Protein AF-A0A1L5L4V0-F1 (afdb_monomer_lite)

Secondary structure (DSSP, 8-state):
--EEEEEEEEEEE-SSEEEEEEEEEEEEE---TTS---EEEEEEEEEEEPPPEE--BSSSS-B-GGG--

Sequence (69 aa):
MDKETLLTVGIDLGTSTTQLILSELTVENFASAFTVPRIEISDKKVIYRSDIIFTPLINQVEIDENKIK

Structure (mmCIF, N/CA/C/O backbone):
data_AF-A0A1L5L4V0-F1
#
_entry.id   AF-A0A1L5L4V0-F1
#
loop_
_atom_site.group_PDB
_atom_site.id
_atom_site.type_symbol
_atom_site.label_atom_id
_atom_site.label_alt_id
_atom_site.label_comp_id
_atom_site.label_asym_id
_atom_site.label_entity_id
_atom_site.label_seq_id
_atom_site.pdbx_PDB_ins_code
_atom_site.Cartn_x
_atom_site.Cartn_y
_atom_site.Cartn_z
_atom_site.occupancy
_atom_site.B_iso_or_equiv
_atom_site.auth_seq_id
_atom_site.auth_comp_id
_atom_site.auth_asym_id
_atom_site.auth_atom_id
_atom_site.pdbx_PDB_model_num
ATOM 1 N N . MET A 1 1 ? -17.294 4.628 21.655 1.00 63.03 1 MET A N 1
ATOM 2 C CA . MET A 1 1 ? -16.032 4.208 21.019 1.00 63.03 1 MET A CA 1
ATOM 3 C C . MET A 1 1 ? -16.060 4.810 19.642 1.00 63.03 1 MET A C 1
ATOM 5 O O . MET A 1 1 ? -16.954 4.468 18.875 1.00 63.03 1 MET A O 1
ATOM 9 N N . ASP A 1 2 ? -15.176 5.766 19.394 1.00 77.19 2 ASP A N 1
ATOM 10 C CA . ASP A 1 2 ? -15.099 6.421 18.095 1.00 77.19 2 ASP A CA 1
ATOM 11 C C . ASP A 1 2 ? -14.410 5.460 17.129 1.00 77.19 2 ASP A C 1
ATOM 13 O O . ASP A 1 2 ? -13.289 5.008 17.380 1.00 77.19 2 ASP A O 1
ATOM 17 N N . LYS A 1 3 ? -15.143 5.095 16.076 1.00 86.88 3 LYS A N 1
ATOM 18 C CA . LYS A 1 3 ? -14.709 4.203 15.006 1.00 86.88 3 LYS A CA 1
ATOM 19 C C . LYS A 1 3 ? -14.814 4.978 13.706 1.00 86.88 3 LYS A C 1
ATOM 21 O O . LYS A 1 3 ? -15.906 5.389 13.317 1.00 86.88 3 LYS A O 1
ATOM 26 N N . GLU A 1 4 ? -13.681 5.178 13.059 1.00 93.62 4 GLU A N 1
ATOM 27 C CA . GLU A 1 4 ? -13.578 5.878 11.787 1.00 93.62 4 GLU A CA 1
ATOM 28 C C . GLU A 1 4 ? -13.164 4.887 10.704 1.00 93.62 4 GLU A C 1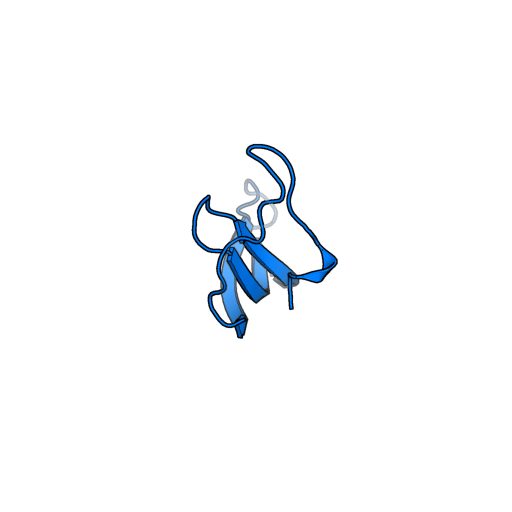
ATOM 30 O O . GLU A 1 4 ? -12.341 4.001 10.934 1.00 93.62 4 GLU A O 1
ATOM 35 N N . THR A 1 5 ? -13.749 5.010 9.516 1.00 95.75 5 THR A N 1
ATOM 36 C CA . THR A 1 5 ? -13.359 4.209 8.356 1.00 95.75 5 THR A CA 1
ATOM 37 C C . THR A 1 5 ? -12.739 5.119 7.313 1.00 95.75 5 THR A C 1
ATOM 39 O O . THR A 1 5 ? -13.343 6.101 6.892 1.00 95.75 5 THR A O 1
ATOM 42 N N . LEU A 1 6 ? -11.530 4.767 6.891 1.00 96.62 6 LEU A N 1
ATOM 43 C CA . LEU A 1 6 ? -10.733 5.505 5.927 1.00 96.62 6 LEU A CA 1
ATOM 44 C C . LEU A 1 6 ? -10.636 4.698 4.637 1.00 96.62 6 LEU A C 1
ATOM 46 O O . LEU A 1 6 ? -10.210 3.541 4.655 1.00 96.62 6 LEU A O 1
ATOM 50 N N . LEU A 1 7 ? -10.978 5.318 3.508 1.00 97.56 7 LEU A N 1
ATOM 51 C CA . LEU A 1 7 ? -10.639 4.770 2.200 1.00 97.56 7 LEU A CA 1
ATOM 52 C C . LEU A 1 7 ? -9.180 5.113 1.895 1.00 97.56 7 LEU A C 1
ATOM 54 O O . LEU A 1 7 ? -8.784 6.276 1.905 1.00 97.56 7 LEU A O 1
ATOM 58 N N . THR A 1 8 ? -8.377 4.089 1.639 1.00 96.69 8 THR A N 1
ATOM 59 C CA . THR A 1 8 ? -6.924 4.200 1.510 1.00 96.69 8 THR A CA 1
ATOM 60 C C . THR A 1 8 ? -6.438 3.591 0.209 1.00 96.69 8 THR A C 1
ATOM 62 O O . THR A 1 8 ? -7.028 2.641 -0.310 1.00 96.69 8 THR A O 1
ATOM 65 N N . VAL A 1 9 ? -5.322 4.124 -0.285 1.00 96.94 9 VAL A N 1
ATOM 66 C CA . VAL A 1 9 ? -4.544 3.550 -1.378 1.00 96.94 9 VAL A CA 1
ATOM 67 C C . VAL A 1 9 ? -3.137 3.239 -0.876 1.00 96.94 9 VAL A C 1
ATOM 69 O O . VAL A 1 9 ? -2.468 4.092 -0.300 1.00 96.94 9 VAL A O 1
ATOM 72 N N . GLY A 1 10 ? -2.701 1.999 -1.066 1.00 95.69 10 GLY A N 1
ATOM 73 C CA . GLY A 1 10 ? -1.312 1.587 -0.921 1.00 95.69 10 GLY A CA 1
ATOM 74 C C . GLY A 1 10 ? -0.680 1.495 -2.300 1.00 95.69 10 GLY A C 1
ATOM 75 O O . GLY A 1 10 ? -1.196 0.772 -3.150 1.00 95.69 10 GLY A O 1
ATOM 76 N N . ILE A 1 11 ? 0.414 2.219 -2.514 1.00 94.25 11 ILE A N 1
ATOM 77 C CA . ILE A 1 11 ? 1.191 2.180 -3.753 1.00 94.25 11 ILE A CA 1
ATOM 78 C C . ILE A 1 11 ? 2.569 1.627 -3.397 1.00 94.25 11 ILE A C 1
ATOM 80 O O . ILE A 1 11 ? 3.282 2.223 -2.592 1.00 94.25 11 ILE A O 1
ATOM 84 N N . ASP A 1 12 ? 2.915 0.480 -3.970 1.00 94.56 12 ASP A N 1
ATOM 85 C CA . ASP A 1 12 ? 4.238 -0.128 -3.864 1.00 94.56 12 ASP A CA 1
ATOM 86 C C . ASP A 1 12 ? 4.987 0.108 -5.178 1.00 94.56 12 ASP A C 1
ATOM 88 O O . ASP A 1 12 ? 4.560 -0.372 -6.229 1.00 94.56 12 ASP A O 1
ATOM 92 N N . LEU A 1 13 ? 6.060 0.900 -5.122 1.00 91.69 13 LEU A N 1
ATOM 93 C CA . LEU A 1 13 ? 6.883 1.289 -6.269 1.00 91.69 13 LEU A CA 1
ATOM 94 C C . LEU A 1 13 ? 8.310 0.777 -6.069 1.00 91.69 13 LEU A C 1
ATOM 96 O O . LEU A 1 13 ? 9.137 1.428 -5.431 1.00 91.69 13 LEU A O 1
ATOM 100 N N . GLY A 1 14 ? 8.611 -0.388 -6.638 1.00 91.88 14 GLY A N 1
ATOM 101 C CA . GLY A 1 14 ? 9.971 -0.908 -6.734 1.00 91.88 14 GLY A CA 1
ATOM 102 C C . GLY A 1 14 ? 10.663 -0.496 -8.034 1.00 91.88 14 GLY A C 1
ATOM 103 O O . GLY A 1 14 ? 10.041 0.020 -8.959 1.00 91.88 14 GLY A O 1
ATOM 104 N N . THR A 1 15 ? 11.957 -0.794 -8.164 1.00 91.50 15 THR A N 1
ATOM 105 C CA . THR A 1 15 ? 12.689 -0.606 -9.434 1.00 91.50 15 THR A CA 1
ATOM 106 C C . THR A 1 15 ? 12.189 -1.544 -10.535 1.00 91.50 15 THR A C 1
ATOM 108 O O . THR A 1 15 ? 12.234 -1.200 -11.711 1.00 91.50 15 THR A O 1
ATOM 111 N N . SER A 1 16 ? 11.720 -2.737 -10.165 1.00 93.12 16 SER A N 1
ATOM 112 C CA . SER A 1 16 ? 11.249 -3.739 -11.124 1.00 93.12 16 SER A CA 1
ATOM 113 C C . SER A 1 16 ? 9.737 -3.771 -11.234 1.00 93.12 16 SER A C 1
ATOM 115 O O . SER A 1 16 ? 9.229 -3.876 -12.343 1.00 93.12 16 SER A O 1
ATOM 117 N N . THR A 1 17 ? 9.021 -3.698 -10.115 1.00 95.56 17 THR A N 1
ATOM 118 C CA . THR A 1 17 ? 7.577 -3.933 -10.080 1.00 95.56 17 THR A CA 1
ATOM 119 C C . THR A 1 17 ? 6.828 -2.837 -9.347 1.00 95.56 17 THR A C 1
ATOM 121 O O . THR A 1 17 ? 7.311 -2.313 -8.344 1.00 95.56 17 THR A O 1
ATOM 124 N N . THR A 1 18 ? 5.624 -2.550 -9.828 1.00 95.12 18 THR A N 1
ATOM 125 C CA . THR A 1 18 ? 4.672 -1.620 -9.225 1.00 95.12 18 THR A CA 1
ATOM 126 C C . THR A 1 18 ? 3.360 -2.343 -8.932 1.00 95.12 18 THR A C 1
ATOM 128 O O . THR A 1 18 ? 2.896 -3.140 -9.751 1.00 95.12 18 THR A O 1
ATOM 131 N N . GLN A 1 19 ? 2.754 -2.063 -7.776 1.00 95.69 19 GLN A N 1
ATOM 132 C CA . GLN A 1 19 ? 1.430 -2.563 -7.405 1.00 95.69 19 GLN A CA 1
ATOM 133 C C . GLN A 1 19 ? 0.618 -1.500 -6.658 1.00 95.69 19 GLN A C 1
ATOM 135 O O . GLN A 1 19 ? 1.153 -0.721 -5.871 1.00 95.69 19 GLN A O 1
ATOM 140 N N . LEU A 1 20 ? -0.700 -1.518 -6.861 1.00 95.12 20 LEU A N 1
ATOM 141 C CA . LEU A 1 20 ? -1.664 -0.696 -6.143 1.00 95.12 20 LEU A CA 1
ATOM 142 C C . LEU A 1 20 ? -2.675 -1.563 -5.383 1.00 95.12 20 LEU A C 1
ATOM 144 O O . LEU A 1 20 ? -3.145 -2.597 -5.863 1.00 95.12 20 LEU A O 1
ATOM 148 N N . ILE A 1 21 ? -3.043 -1.121 -4.182 1.00 97.12 21 ILE A N 1
ATOM 149 C CA . ILE A 1 21 ? -4.072 -1.739 -3.345 1.00 97.12 21 ILE A CA 1
ATOM 150 C C . ILE A 1 21 ? -5.020 -0.646 -2.861 1.00 97.12 21 ILE A C 1
ATOM 152 O O . ILE A 1 21 ? -4.571 0.328 -2.270 1.00 97.12 21 ILE A O 1
ATOM 156 N N . LEU A 1 22 ? -6.325 -0.829 -3.043 1.00 98.00 22 LEU A N 1
ATOM 157 C CA . LEU A 1 22 ? -7.340 -0.018 -2.371 1.00 98.00 22 LEU A CA 1
ATOM 158 C C . LEU A 1 22 ? -7.874 -0.786 -1.168 1.00 98.00 22 LEU A C 1
ATOM 160 O O . LEU A 1 22 ? -8.229 -1.963 -1.284 1.00 98.00 22 LEU A O 1
ATOM 164 N N . SER A 1 23 ? -7.949 -0.128 -0.017 1.00 97.88 23 SER A N 1
ATOM 165 C CA . SER A 1 23 ? -8.486 -0.729 1.202 1.00 97.88 23 SER A CA 1
ATOM 166 C C . SER A 1 23 ? -9.302 0.240 2.041 1.00 97.88 23 SER A C 1
ATOM 168 O O . SER A 1 23 ? -9.009 1.429 2.100 1.00 97.88 23 SER A O 1
ATOM 170 N N . GLU A 1 24 ? -10.286 -0.296 2.747 1.00 98.06 24 GLU A N 1
ATOM 171 C CA . GLU A 1 24 ? -10.904 0.346 3.902 1.00 98.06 24 GLU A CA 1
ATOM 172 C C . GLU A 1 24 ? -10.070 -0.002 5.137 1.00 98.06 24 GLU A C 1
ATOM 174 O O . GLU A 1 24 ? -9.874 -1.182 5.441 1.00 98.06 24 GLU A O 1
ATOM 179 N N . LEU A 1 25 ? -9.554 1.010 5.833 1.00 97.12 25 LEU A N 1
ATOM 180 C CA . LEU A 1 25 ? -8.943 0.854 7.151 1.00 97.12 25 LEU A CA 1
ATOM 181 C C . LEU A 1 25 ? -9.917 1.363 8.197 1.00 97.12 25 LEU A C 1
ATOM 183 O O . LEU A 1 25 ? -10.402 2.487 8.098 1.00 97.12 25 LEU A O 1
ATOM 187 N N . THR A 1 26 ? -10.178 0.551 9.209 1.00 95.94 26 THR A N 1
ATOM 188 C CA . THR A 1 26 ? -10.913 1.003 10.382 1.00 95.94 26 THR A CA 1
ATOM 189 C C . THR A 1 26 ? -9.926 1.422 11.455 1.00 95.94 26 THR A C 1
ATOM 191 O O . THR A 1 26 ? -9.049 0.645 11.829 1.00 95.94 26 THR A O 1
ATOM 194 N N . VAL A 1 27 ? -10.099 2.635 11.962 1.00 94.25 27 VAL A N 1
ATOM 195 C CA . VAL A 1 27 ? -9.311 3.208 13.046 1.00 94.25 27 VAL A CA 1
ATOM 196 C C . VAL A 1 27 ? -10.205 3.386 14.268 1.00 94.25 27 VAL A C 1
ATOM 198 O O . VAL A 1 27 ? -11.297 3.946 14.173 1.00 94.25 27 VAL A O 1
ATOM 201 N N . GLU A 1 28 ? -9.748 2.902 15.419 1.00 92.44 28 GLU A N 1
ATOM 202 C CA . GLU A 1 28 ? -10.484 2.973 16.682 1.00 92.44 28 GLU A CA 1
ATOM 203 C C . GLU A 1 28 ? -9.614 3.579 17.786 1.00 92.44 28 GLU A C 1
ATOM 205 O O . GLU A 1 28 ? -8.429 3.258 17.914 1.00 92.44 28 GLU A O 1
ATOM 210 N N . ASN A 1 29 ? -10.209 4.461 18.596 1.00 87.31 29 ASN A N 1
ATOM 211 C CA . ASN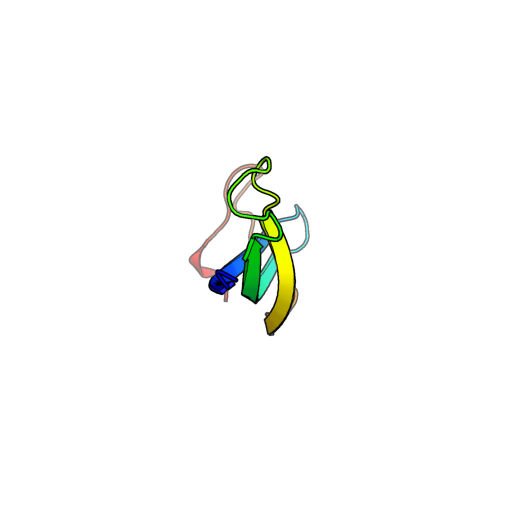 A 1 29 ? -9.579 4.966 19.813 1.00 87.31 29 ASN A CA 1
ATOM 212 C C . ASN A 1 29 ? -10.018 4.123 21.017 1.00 87.31 29 ASN A C 1
ATOM 214 O O . ASN A 1 29 ? -11.172 4.177 21.449 1.00 87.31 29 ASN A O 1
ATOM 218 N N . PHE A 1 30 ? -9.074 3.369 21.575 1.00 82.38 30 PHE A N 1
ATOM 219 C CA . PHE A 1 30 ? -9.292 2.481 22.717 1.00 82.38 30 PHE A CA 1
ATOM 220 C C . PHE A 1 30 ? -9.121 3.173 24.075 1.00 82.38 30 PHE A C 1
ATOM 222 O O . PHE A 1 30 ? -9.312 2.542 25.116 1.00 82.38 30 PHE A O 1
ATOM 229 N N . ALA A 1 31 ? -8.748 4.455 24.102 1.00 79.44 31 ALA A N 1
ATOM 230 C CA . ALA A 1 31 ? -8.604 5.179 25.355 1.00 79.44 31 ALA A CA 1
ATOM 231 C C . ALA A 1 31 ? -9.967 5.492 25.980 1.00 79.44 31 ALA A C 1
ATOM 233 O O . ALA A 1 31 ? -10.887 5.980 25.324 1.00 79.44 31 ALA A O 1
ATOM 234 N N . SER A 1 32 ? -10.073 5.274 27.292 1.00 75.06 32 SER A N 1
ATOM 235 C CA . SER A 1 32 ? -11.154 5.869 28.077 1.00 75.06 32 SER A CA 1
ATOM 236 C C . SER A 1 32 ? -10.965 7.390 28.154 1.00 75.06 32 SER A C 1
ATOM 238 O O . SER A 1 32 ? -9.843 7.876 27.987 1.00 75.06 32 SER A O 1
ATOM 240 N N . ALA A 1 33 ? -12.032 8.133 28.463 1.00 70.56 33 ALA A N 1
ATOM 241 C CA . ALA A 1 33 ? -12.065 9.602 28.437 1.00 70.56 33 ALA A CA 1
ATOM 242 C C . ALA A 1 33 ? -10.962 10.317 29.253 1.00 70.56 33 ALA A C 1
ATOM 244 O O . ALA A 1 33 ? -10.713 11.497 29.027 1.00 70.56 33 ALA A O 1
ATOM 245 N N . PHE A 1 34 ? -10.295 9.622 30.182 1.00 77.81 34 PHE A N 1
ATOM 246 C CA . PHE A 1 34 ? -9.263 10.175 31.070 1.00 77.81 34 PHE A CA 1
ATOM 247 C C . PHE A 1 34 ? -7.870 9.557 30.866 1.00 77.81 34 PHE A C 1
ATOM 249 O O . PHE A 1 34 ? -6.972 9.756 31.682 1.00 77.81 34 PHE A O 1
ATOM 256 N N . THR A 1 35 ? -7.680 8.792 29.792 1.00 79.50 35 THR A N 1
ATOM 257 C CA . THR A 1 35 ? -6.412 8.121 29.459 1.00 79.50 35 THR A CA 1
ATOM 258 C C . THR A 1 35 ? -5.814 8.687 28.182 1.00 79.50 35 THR A C 1
ATOM 260 O O . THR A 1 35 ? -6.523 9.232 27.340 1.00 79.50 35 THR A O 1
ATOM 263 N N . VAL A 1 36 ? -4.499 8.524 28.027 1.00 84.75 36 VAL A N 1
ATOM 264 C CA . VAL A 1 36 ? -3.788 8.883 26.794 1.00 84.75 36 VAL A CA 1
ATOM 265 C C . VAL A 1 36 ? -4.452 8.181 25.598 1.00 84.75 36 VAL A C 1
ATOM 267 O O . VAL A 1 36 ? -4.635 6.963 25.671 1.00 84.75 36 VAL A O 1
ATOM 270 N N . PRO A 1 37 ? -4.808 8.914 24.521 1.00 81.19 37 PRO A N 1
ATOM 271 C CA . PRO A 1 37 ? -5.390 8.340 23.311 1.00 81.19 37 PRO A CA 1
ATOM 272 C C . PRO A 1 37 ? -4.571 7.162 22.782 1.00 81.19 37 PRO A C 1
ATOM 274 O O . PRO A 1 37 ? -3.355 7.268 22.624 1.00 81.19 37 PRO A O 1
ATOM 277 N N . ARG A 1 38 ? -5.245 6.048 22.485 1.00 85.75 38 ARG A N 1
ATOM 278 C CA . ARG A 1 38 ? -4.633 4.860 21.884 1.00 85.75 38 ARG A CA 1
ATOM 279 C C . ARG A 1 38 ? -5.377 4.543 20.600 1.00 85.75 38 ARG A C 1
ATOM 281 O O . ARG A 1 38 ? -6.399 3.864 20.621 1.00 85.75 38 ARG A O 1
ATOM 288 N N . ILE A 1 39 ? -4.868 5.106 19.513 1.00 88.81 39 ILE A N 1
ATOM 289 C CA . ILE A 1 39 ? -5.414 4.933 18.173 1.00 88.81 39 ILE A CA 1
ATOM 290 C C . ILE A 1 39 ? -4.772 3.695 17.551 1.00 88.81 39 ILE A C 1
ATOM 292 O O . ILE A 1 39 ? -3.547 3.627 17.452 1.00 88.81 39 ILE A O 1
ATOM 296 N N . GLU A 1 40 ? -5.585 2.731 17.129 1.00 91.81 40 GLU A N 1
ATOM 297 C CA . GLU A 1 40 ? -5.115 1.530 16.433 1.00 91.81 40 GLU A CA 1
ATOM 298 C C . GLU A 1 40 ? -5.944 1.261 15.178 1.00 91.81 40 GLU A C 1
ATOM 300 O O . GLU A 1 40 ? -7.124 1.609 15.106 1.00 91.81 40 GLU A O 1
ATOM 305 N N . ILE A 1 41 ? -5.320 0.618 14.186 1.00 93.94 41 ILE A N 1
ATOM 306 C CA . ILE A 1 41 ? -6.037 0.059 13.038 1.00 93.94 41 ILE A CA 1
ATOM 307 C C . ILE A 1 41 ? -6.671 -1.247 13.515 1.00 93.94 41 ILE A C 1
ATOM 309 O O . ILE A 1 41 ? -5.974 -2.248 13.678 1.00 93.94 41 ILE A O 1
ATOM 313 N N . SER A 1 42 ? -7.974 -1.224 13.778 1.00 94.75 42 SER A N 1
ATOM 314 C CA . SER A 1 42 ? -8.707 -2.384 14.290 1.00 94.75 42 SER A CA 1
ATOM 315 C C . SER A 1 42 ? -9.109 -3.362 13.187 1.00 94.75 42 SER A C 1
ATOM 317 O O . SER A 1 42 ? -9.276 -4.549 13.459 1.00 94.75 42 SER A O 1
ATOM 319 N N . ASP A 1 43 ? -9.249 -2.887 11.945 1.00 96.25 43 ASP A N 1
ATOM 320 C CA . ASP A 1 43 ? -9.604 -3.719 10.794 1.00 96.25 43 ASP A CA 1
ATOM 321 C C . ASP A 1 43 ? -9.024 -3.177 9.479 1.00 96.25 43 ASP A C 1
ATOM 323 O O . ASP A 1 43 ? -8.810 -1.972 9.311 1.00 96.25 43 ASP A O 1
ATOM 327 N N . LYS A 1 44 ? -8.795 -4.084 8.526 1.00 96.12 44 LYS A N 1
ATOM 328 C CA . LYS A 1 44 ? -8.355 -3.780 7.163 1.00 96.12 44 LYS A CA 1
ATOM 329 C C . LYS A 1 44 ? -9.085 -4.675 6.171 1.00 96.12 44 LYS A C 1
ATOM 331 O O . LYS A 1 44 ? -8.872 -5.885 6.137 1.00 96.12 44 LYS A O 1
ATOM 336 N N . LYS A 1 45 ? -9.814 -4.053 5.248 1.00 97.94 45 LYS A N 1
ATOM 337 C CA . LYS A 1 45 ? -10.511 -4.735 4.158 1.00 97.94 45 LYS A CA 1
ATOM 338 C C . LYS A 1 45 ? -9.972 -4.280 2.809 1.00 97.94 45 LYS A C 1
ATOM 340 O O . LYS A 1 45 ? -10.068 -3.112 2.451 1.00 97.94 45 LYS A O 1
ATOM 345 N N . VAL A 1 46 ? -9.398 -5.208 2.046 1.00 97.44 46 VAL A N 1
ATOM 346 C CA . VAL A 1 46 ? -8.937 -4.935 0.675 1.00 97.44 46 VAL A CA 1
ATOM 347 C C . VAL A 1 46 ? -10.145 -4.913 -0.260 1.00 97.44 46 VAL A C 1
ATOM 349 O O . VAL A 1 46 ? -10.882 -5.891 -0.339 1.00 97.44 46 VAL A O 1
ATOM 352 N N . ILE A 1 47 ? -10.338 -3.794 -0.956 1.00 97.81 47 ILE A N 1
ATOM 353 C CA . ILE A 1 47 ? -11.420 -3.585 -1.927 1.00 97.81 47 ILE A CA 1
ATOM 354 C C . ILE A 1 47 ? -10.946 -3.954 -3.331 1.00 97.81 47 ILE A C 1
ATOM 356 O O . ILE A 1 47 ? -11.684 -4.546 -4.112 1.00 97.81 47 ILE A O 1
ATOM 360 N N . TYR A 1 48 ? -9.703 -3.602 -3.646 1.00 96.62 48 TYR A N 1
ATOM 361 C CA . TYR A 1 48 ? -9.101 -3.852 -4.944 1.00 96.62 48 TYR A CA 1
ATOM 362 C C . TYR A 1 48 ? -7.604 -4.079 -4.787 1.00 96.62 48 TYR A C 1
ATOM 364 O O . TYR A 1 48 ? -6.946 -3.457 -3.952 1.00 96.62 48 TYR A O 1
ATOM 372 N N . ARG A 1 49 ? -7.068 -4.966 -5.616 1.00 96.56 49 ARG A N 1
ATOM 373 C CA . ARG A 1 49 ? -5.637 -5.181 -5.779 1.00 96.56 49 ARG A CA 1
ATOM 374 C C . ARG A 1 49 ? -5.368 -5.221 -7.274 1.00 96.56 49 ARG A C 1
ATOM 376 O O . ARG A 1 49 ? -5.975 -6.038 -7.960 1.00 96.56 49 ARG A O 1
ATOM 383 N N . SER A 1 50 ? -4.488 -4.346 -7.747 1.00 94.69 50 SER A N 1
ATOM 384 C CA . SER A 1 50 ? -4.048 -4.377 -9.137 1.00 94.69 50 SER A CA 1
ATOM 385 C C . SER A 1 50 ? -3.197 -5.616 -9.399 1.00 94.69 50 SER A C 1
ATOM 387 O O . SER A 1 50 ? -2.581 -6.184 -8.483 1.00 94.69 50 SER A O 1
ATOM 389 N N . ASP A 1 51 ? -3.079 -5.971 -10.673 1.00 94.94 51 ASP A N 1
ATOM 390 C CA . ASP A 1 51 ? -1.995 -6.835 -11.115 1.00 94.94 51 ASP A CA 1
ATOM 391 C C . ASP A 1 51 ? -0.640 -6.207 -10.765 1.00 94.94 51 ASP A C 1
ATOM 393 O O . ASP A 1 51 ? -0.505 -4.989 -10.588 1.00 94.94 51 ASP A O 1
ATOM 397 N N . ILE A 1 52 ? 0.372 -7.061 -10.633 1.00 95.19 52 ILE A N 1
ATOM 398 C CA . ILE A 1 52 ? 1.755 -6.612 -10.512 1.00 95.19 52 ILE A CA 1
ATOM 399 C C . ILE A 1 52 ? 2.247 -6.325 -11.925 1.00 95.19 52 ILE A C 1
ATOM 401 O O . ILE A 1 52 ? 2.298 -7.227 -12.763 1.00 95.19 52 ILE A O 1
ATOM 405 N N . ILE A 1 53 ? 2.627 -5.079 -12.178 1.00 95.06 53 ILE A N 1
ATOM 406 C CA . ILE A 1 53 ? 3.193 -4.658 -13.460 1.00 95.06 53 ILE A CA 1
ATOM 407 C C . ILE A 1 53 ? 4.680 -4.357 -13.303 1.00 95.06 53 ILE A C 1
ATOM 409 O O . ILE A 1 53 ? 5.155 -4.105 -12.194 1.00 95.06 53 ILE A O 1
ATOM 413 N N . PHE A 1 54 ? 5.422 -4.346 -14.410 1.00 95.44 54 PHE A N 1
ATOM 414 C CA . PHE A 1 54 ? 6.759 -3.761 -14.399 1.00 95.44 54 PHE A CA 1
ATOM 415 C C . PHE A 1 54 ? 6.666 -2.262 -14.121 1.00 95.44 54 PHE A C 1
ATOM 4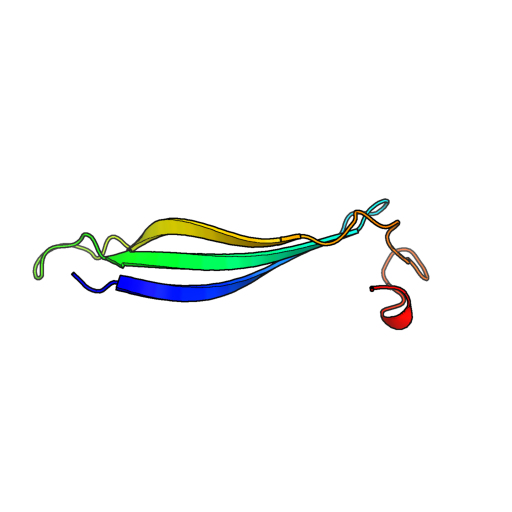17 O O . PHE A 1 54 ? 5.811 -1.588 -14.697 1.00 95.44 54 PHE A O 1
ATOM 424 N N . THR A 1 55 ? 7.551 -1.738 -13.275 1.00 95.25 55 THR A N 1
ATOM 425 C CA . THR A 1 55 ? 7.621 -0.296 -13.023 1.00 95.25 55 THR A CA 1
ATOM 426 C C . THR A 1 55 ? 8.003 0.404 -14.323 1.00 95.25 55 THR A C 1
ATOM 428 O O . THR A 1 55 ? 9.081 0.129 -14.860 1.00 95.25 55 THR A O 1
ATOM 431 N N . PRO A 1 56 ? 7.153 1.296 -14.859 1.00 94.31 56 PRO A N 1
ATOM 432 C CA . PRO A 1 56 ? 7.397 1.912 -16.152 1.00 94.31 56 PRO A CA 1
ATOM 433 C C . PRO A 1 56 ? 8.382 3.081 -16.017 1.00 94.31 56 PRO A C 1
ATOM 435 O O . PRO A 1 56 ? 8.033 4.234 -16.239 1.00 94.31 56 PRO A O 1
ATOM 438 N N . LEU A 1 57 ? 9.621 2.786 -15.626 1.00 94.31 57 LEU A N 1
ATOM 439 C CA . LEU A 1 57 ? 10.687 3.776 -15.490 1.00 94.31 57 LEU A CA 1
ATOM 440 C C . LEU A 1 57 ? 11.030 4.386 -16.855 1.00 94.31 57 LEU A C 1
ATOM 442 O O . LEU A 1 57 ? 11.316 3.668 -17.814 1.00 94.31 57 LEU A O 1
ATOM 446 N N . ILE A 1 58 ? 11.042 5.715 -16.925 1.00 94.94 58 ILE A N 1
ATOM 447 C CA . ILE A 1 58 ? 11.622 6.469 -18.045 1.00 94.94 58 ILE A CA 1
ATOM 448 C C . ILE A 1 58 ? 13.144 6.514 -17.868 1.00 94.94 58 ILE A C 1
ATOM 450 O O . ILE A 1 58 ? 13.905 6.345 -18.820 1.00 94.94 58 ILE A O 1
ATOM 454 N N . ASN A 1 59 ? 13.585 6.714 -16.626 1.00 92.81 59 ASN A N 1
ATOM 455 C CA . ASN A 1 59 ? 14.978 6.689 -16.192 1.00 92.81 59 ASN A CA 1
ATOM 456 C C . ASN A 1 59 ? 15.040 6.336 -14.690 1.00 92.81 59 ASN A C 1
ATOM 458 O O . ASN A 1 59 ? 14.059 5.880 -14.114 1.00 92.81 59 ASN A O 1
ATOM 462 N N . GLN A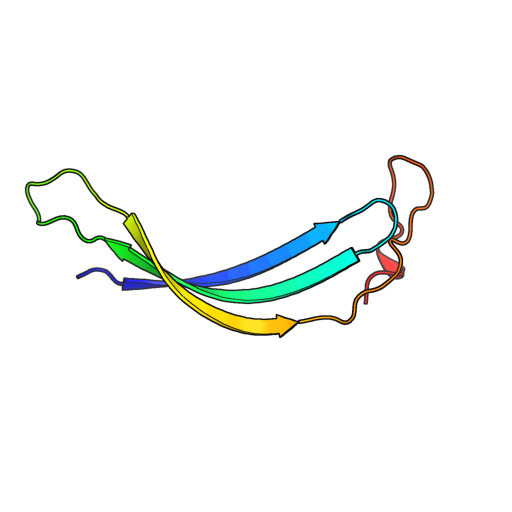 1 60 ? 16.194 6.517 -14.041 1.00 89.81 60 GLN A N 1
ATOM 463 C CA . GLN A 1 60 ? 16.379 6.137 -12.633 1.00 89.81 60 GLN A CA 1
ATOM 464 C C . GLN A 1 60 ? 15.518 6.922 -11.626 1.00 89.81 60 GLN A C 1
ATOM 466 O O . GLN A 1 60 ? 15.391 6.469 -10.491 1.00 89.81 60 GLN A O 1
ATOM 471 N N . VAL A 1 61 ? 14.956 8.075 -12.002 1.00 91.94 61 VAL A N 1
ATOM 472 C CA . VAL A 1 61 ? 14.215 8.967 -11.090 1.00 91.94 61 VAL A CA 1
ATOM 473 C C . VAL A 1 61 ? 12.823 9.359 -11.600 1.00 91.94 61 VAL A C 1
ATOM 475 O O . VAL A 1 61 ? 12.097 10.052 -10.893 1.00 91.94 61 VAL A O 1
ATOM 478 N N . GLU A 1 62 ? 12.428 8.901 -12.790 1.00 93.75 62 GLU A N 1
ATOM 479 C CA . GLU A 1 62 ? 11.150 9.242 -13.428 1.00 93.75 62 GLU A CA 1
ATOM 480 C C . GLU A 1 62 ? 10.385 7.990 -13.871 1.00 93.75 62 GLU A C 1
ATOM 482 O O . GLU A 1 62 ? 10.964 7.040 -14.408 1.00 93.75 62 GLU A O 1
ATOM 487 N N . ILE A 1 63 ? 9.064 8.019 -13.685 1.00 92.06 63 ILE A N 1
ATOM 488 C CA . ILE A 1 63 ? 8.117 6.969 -14.076 1.00 92.06 63 ILE A CA 1
ATOM 489 C C . ILE A 1 63 ? 7.155 7.551 -15.118 1.00 92.06 63 ILE A C 1
ATOM 491 O O . ILE A 1 63 ? 6.722 8.687 -14.978 1.00 92.06 63 ILE A O 1
ATOM 495 N N . ASP A 1 64 ? 6.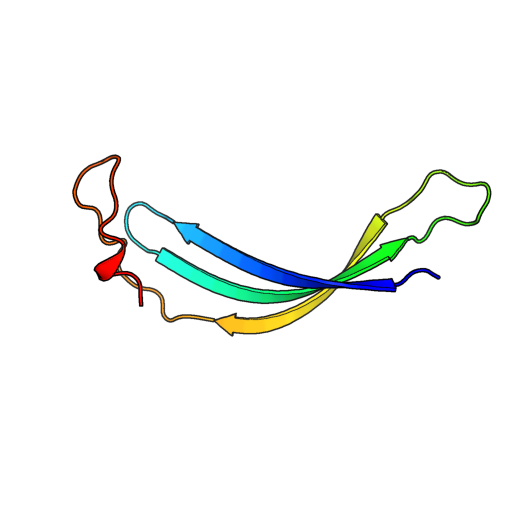814 6.766 -16.140 1.00 93.25 64 ASP A N 1
ATOM 496 C CA . ASP A 1 64 ? 5.778 7.080 -17.128 1.00 93.25 64 ASP A CA 1
ATOM 497 C C . ASP A 1 64 ? 4.399 6.753 -16.544 1.00 93.25 64 ASP A C 1
ATOM 499 O O . ASP A 1 64 ? 3.971 5.593 -16.522 1.00 93.25 64 ASP A O 1
ATOM 503 N N . GLU A 1 65 ? 3.697 7.775 -16.057 1.00 89.00 65 GLU A N 1
ATOM 504 C CA . GLU A 1 65 ? 2.398 7.622 -15.407 1.00 89.00 65 GLU A CA 1
ATOM 505 C C . GLU A 1 65 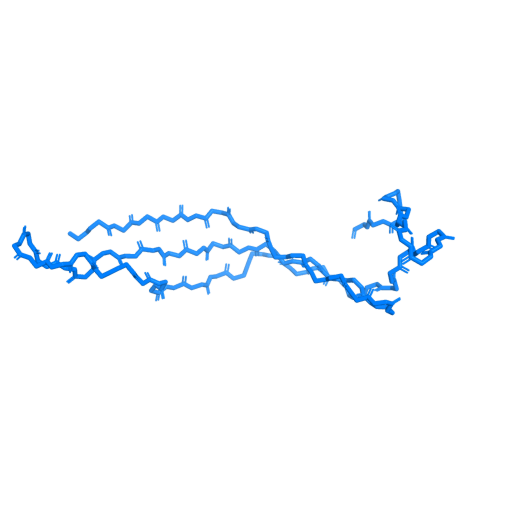? 1.331 7.034 -16.338 1.00 89.00 65 GLU A C 1
ATOM 507 O O . GLU A 1 65 ? 0.444 6.315 -15.882 1.00 89.00 65 GLU A O 1
ATOM 512 N N . ASN A 1 66 ? 1.449 7.247 -17.652 1.00 91.50 66 ASN A N 1
ATOM 513 C CA . ASN A 1 66 ? 0.476 6.763 -18.637 1.00 91.50 66 ASN A CA 1
ATOM 514 C C . ASN A 1 66 ? 0.524 5.238 -18.814 1.00 91.50 66 ASN A C 1
ATOM 516 O O . ASN A 1 66 ? -0.378 4.638 -19.407 1.00 91.50 66 ASN A O 1
ATOM 520 N N . LYS A 1 67 ? 1.590 4.599 -18.320 1.00 87.44 67 LYS A N 1
ATOM 521 C CA . LYS A 1 67 ? 1.756 3.144 -18.321 1.00 87.44 67 LYS A CA 1
ATOM 522 C C . LYS A 1 67 ? 1.297 2.477 -17.025 1.00 87.44 67 LYS A C 1
ATOM 524 O O . LYS A 1 67 ? 1.218 1.249 -17.003 1.00 87.44 67 LYS A O 1
ATOM 529 N N . ILE A 1 68 ? 0.976 3.243 -15.982 1.00 83.56 68 ILE A N 1
ATOM 530 C CA . ILE A 1 68 ? 0.342 2.721 -14.767 1.00 83.56 68 ILE A CA 1
ATOM 531 C C . ILE A 1 68 ? -1.154 2.544 -15.071 1.00 83.56 68 ILE A C 1
ATOM 533 O O . ILE A 1 68 ? -1.824 3.502 -15.452 1.00 83.56 68 ILE A O 1
ATOM 537 N N . LYS A 1 69 ? -1.666 1.314 -14.962 1.00 67.44 69 LYS A N 1
ATOM 538 C CA . LYS A 1 69 ? -3.056 0.945 -15.280 1.00 67.44 69 LYS A CA 1
ATOM 539 C C . LYS A 1 69 ? -3.719 0.209 -14.128 1.00 67.44 69 LYS A C 1
ATOM 541 O O . LYS A 1 69 ? -3.015 -0.587 -13.468 1.00 67.44 69 LYS A O 1
#

pLDDT: mean 91.13, std 7.59, range [63.03, 98.06]

Radius of gyration: 17.43 Å; chains: 1; bounding box: 32×17×50 Å

Foldseek 3Di:
DDKDWDWDKDWDADQFKIKIWTKIWIWDFPDDPPDDTDIDRPDIGTPDIDDIDTQQDPDPPDGDPVPPD